Protein AF-A0A2T1CHB5-F1 (afdb_monomer)

pLDDT: mean 90.73, std 12.66, range [41.72, 98.12]

Secondary structure (DSSP, 8-state):
-----------EEEEEE-SSEEEEEETTS-EEEEEGGG-HHHHTS-HHHHT---EEGGGTEE-

Solvent-accessible surface area (backbone atoms only — not comparable to full-atom values): 3898 Å² total; per-residue (Å²): 136,81,79,84,67,67,77,82,38,75,32,65,66,46,77,50,70,60,94,60,34,40,33,38,34,26,67,58,72,50,74,49,74,45,61,24,79,80,39,63,71,64,60,72,44,52,74,70,58,63,70,63,63,46,79,31,81,94,33,70,37,77,84

Radius of gyration: 13.6 Å; Cα contacts (8 Å, |Δi|>4): 86; chains: 1; bounding box: 23×26×43 Å

Structure (mmCIF, N/CA/C/O backbone):
data_AF-A0A2T1CHB5-F1
#
_entry.id   AF-A0A2T1CHB5-F1
#
loop_
_atom_site.group_PDB
_atom_site.id
_atom_site.type_symbol
_atom_site.label_atom_id
_atom_site.label_alt_id
_atom_site.label_comp_id
_atom_site.label_asym_id
_atom_site.label_entity_id
_atom_site.label_seq_id
_atom_site.pdbx_PDB_ins_code
_atom_site.Cartn_x
_atom_site.Cartn_y
_atom_site.Cartn_z
_atom_site.occupancy
_atom_site.B_iso_or_equiv
_atom_site.auth_seq_id
_atom_site.auth_comp_id
_atom_site.auth_asym_id
_atom_site.auth_atom_id
_atom_site.pdbx_PDB_model_num
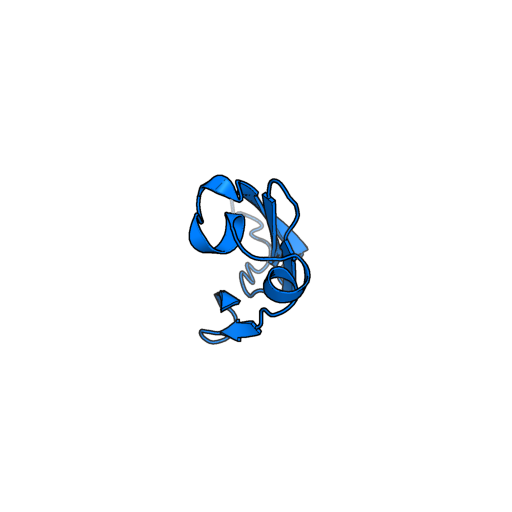ATOM 1 N N . MET A 1 1 ? 5.501 15.432 -31.104 1.00 41.72 1 MET A N 1
ATOM 2 C CA . MET A 1 1 ? 5.392 15.632 -29.644 1.00 41.72 1 MET A CA 1
ATOM 3 C C . MET A 1 1 ? 5.368 14.263 -28.984 1.00 41.72 1 MET A C 1
ATOM 5 O O . MET A 1 1 ? 4.309 13.662 -28.894 1.00 41.72 1 MET A O 1
ATOM 9 N N . GLY A 1 2 ? 6.536 13.721 -28.632 1.00 47.94 2 GLY A N 1
ATOM 10 C CA . GLY A 1 2 ? 6.607 12.502 -27.827 1.00 47.94 2 GLY A CA 1
ATOM 11 C C . GLY A 1 2 ? 6.451 12.902 -26.370 1.00 47.94 2 GLY A C 1
ATOM 12 O O . GLY A 1 2 ? 7.221 13.732 -25.891 1.00 47.94 2 GLY A O 1
ATOM 13 N N . ILE A 1 3 ? 5.431 12.386 -25.692 1.00 56.56 3 ILE A N 1
ATOM 14 C CA . ILE A 1 3 ? 5.357 12.522 -24.242 1.00 56.56 3 ILE A CA 1
ATOM 15 C C . ILE A 1 3 ? 6.605 11.853 -23.656 1.00 56.56 3 ILE A C 1
ATOM 17 O O . ILE A 1 3 ? 6.923 10.712 -23.989 1.00 56.56 3 ILE A O 1
ATOM 21 N N . LEU A 1 4 ? 7.344 12.580 -22.821 1.00 57.06 4 LEU A N 1
ATOM 22 C CA . LEU A 1 4 ? 8.372 12.014 -21.955 1.00 57.06 4 LEU A CA 1
ATOM 23 C C . LEU A 1 4 ? 7.635 11.220 -20.874 1.00 57.06 4 LEU A C 1
ATOM 25 O O . LEU A 1 4 ? 7.512 11.681 -19.744 1.00 57.06 4 LEU A O 1
ATOM 29 N N . ALA A 1 5 ? 7.042 10.082 -21.230 1.00 59.31 5 ALA A N 1
ATOM 30 C CA . ALA A 1 5 ? 6.616 9.146 -20.212 1.00 59.31 5 ALA A CA 1
ATOM 31 C C . ALA A 1 5 ? 7.916 8.641 -19.567 1.00 59.31 5 ALA A C 1
ATOM 33 O O . ALA A 1 5 ? 8.726 8.035 -20.281 1.00 59.31 5 ALA A O 1
ATOM 34 N N . PRO A 1 6 ? 8.182 8.907 -18.273 1.00 61.94 6 PRO A N 1
ATOM 35 C CA . PRO A 1 6 ? 9.176 8.106 -17.569 1.00 61.94 6 PRO A CA 1
ATOM 36 C C . PRO A 1 6 ? 8.829 6.633 -17.821 1.00 61.94 6 PRO A C 1
ATOM 38 O O . PRO A 1 6 ? 7.652 6.315 -18.002 1.00 61.94 6 PRO A O 1
ATOM 41 N N . GLN A 1 7 ? 9.833 5.757 -17.931 1.00 71.75 7 GLN A N 1
ATOM 42 C CA . GLN A 1 7 ? 9.608 4.313 -18.052 1.00 71.75 7 GLN A CA 1
ATOM 43 C C . GLN A 1 7 ? 8.651 3.899 -16.930 1.00 71.75 7 GLN A C 1
ATOM 45 O O . GLN A 1 7 ? 9.047 3.878 -15.770 1.00 71.75 7 GLN A O 1
ATOM 50 N N . ALA A 1 8 ? 7.376 3.709 -17.282 1.00 80.44 8 ALA A N 1
ATOM 51 C CA . ALA A 1 8 ? 6.290 3.570 -16.329 1.00 80.44 8 ALA A CA 1
ATOM 52 C C . ALA A 1 8 ? 6.358 2.160 -15.760 1.00 80.44 8 ALA A C 1
ATOM 54 O O . ALA A 1 8 ? 5.800 1.213 -16.309 1.00 80.44 8 ALA A O 1
ATOM 55 N N . ASP A 1 9 ? 7.134 2.027 -14.699 1.00 91.25 9 ASP A N 1
ATOM 56 C CA . ASP A 1 9 ? 7.270 0.811 -13.930 1.00 91.25 9 ASP A CA 1
ATOM 57 C C . ASP A 1 9 ? 6.336 0.894 -12.725 1.00 91.25 9 ASP A C 1
ATOM 59 O O . ASP A 1 9 ? 6.698 1.346 -11.639 1.00 91.25 9 ASP A O 1
ATOM 63 N N . GLU A 1 10 ? 5.091 0.493 -12.963 1.00 92.94 10 GLU A N 1
ATOM 64 C CA . GLU A 1 10 ? 4.006 0.511 -11.979 1.00 92.94 10 GLU A CA 1
ATOM 65 C C . GLU A 1 10 ? 4.071 -0.652 -10.974 1.00 92.94 10 GLU A C 1
ATOM 67 O O . GLU A 1 10 ? 3.104 -0.913 -10.261 1.00 92.94 10 GLU A O 1
ATOM 72 N N . ARG A 1 11 ? 5.200 -1.368 -10.902 1.00 96.19 11 ARG A N 1
ATOM 73 C CA . ARG A 1 11 ? 5.399 -2.394 -9.880 1.00 96.19 11 ARG A CA 1
ATOM 74 C C . ARG A 1 11 ? 5.540 -1.757 -8.502 1.00 96.19 11 ARG A C 1
ATOM 76 O O . ARG A 1 11 ? 6.184 -0.719 -8.345 1.00 96.19 11 ARG A O 1
ATOM 83 N N . VAL A 1 12 ? 4.982 -2.434 -7.507 1.00 97.44 12 VAL A N 1
ATOM 84 C CA . VAL A 1 12 ? 5.054 -2.084 -6.091 1.00 97.44 12 VAL A CA 1
ATOM 85 C C . VAL A 1 12 ? 6.506 -2.128 -5.633 1.00 97.44 12 VAL A C 1
ATOM 87 O O . VAL A 1 12 ? 7.199 -3.135 -5.791 1.00 97.44 12 VAL A O 1
ATOM 90 N N . LYS A 1 13 ? 6.954 -1.021 -5.054 1.00 96.75 13 LYS A N 1
ATOM 91 C CA . LYS A 1 13 ? 8.247 -0.880 -4.393 1.00 96.75 13 LYS A CA 1
ATOM 92 C C . LYS A 1 13 ? 8.102 -0.968 -2.882 1.00 96.75 13 LYS A C 1
ATOM 94 O O . LYS A 1 13 ? 8.868 -1.693 -2.257 1.00 96.75 13 LYS A O 1
ATOM 99 N N . ASP A 1 14 ? 7.146 -0.234 -2.325 1.00 97.00 14 ASP A N 1
ATOM 100 C CA . ASP A 1 14 ? 6.860 -0.209 -0.892 1.00 97.00 14 ASP A CA 1
ATOM 101 C C . ASP A 1 14 ? 5.382 0.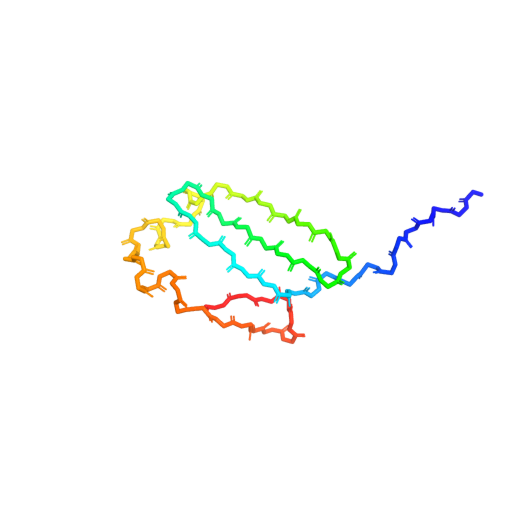110 -0.645 1.00 97.00 14 ASP A C 1
ATOM 103 O O . ASP A 1 14 ? 4.712 0.687 -1.509 1.00 97.00 14 ASP A O 1
ATOM 107 N N . VAL A 1 15 ? 4.871 -0.283 0.522 1.00 97.06 15 VAL A N 1
ATOM 108 C CA . VAL A 1 15 ? 3.495 -0.010 0.943 1.00 97.06 15 VAL A CA 1
ATOM 109 C C . VAL A 1 15 ? 3.500 0.515 2.368 1.00 97.06 15 VAL A C 1
ATOM 111 O O . VAL A 1 15 ? 3.959 -0.147 3.300 1.00 97.06 15 VAL A O 1
ATOM 114 N N . GLN A 1 16 ? 2.891 1.683 2.544 1.00 96.00 16 GLN A N 1
ATOM 115 C CA . GLN A 1 16 ? 2.672 2.291 3.844 1.00 96.00 16 GLN A CA 1
ATOM 116 C C . GLN A 1 16 ? 1.176 2.382 4.129 1.00 96.00 16 GLN A C 1
ATOM 118 O O . GLN A 1 16 ? 0.413 2.994 3.380 1.00 96.00 16 GLN A O 1
ATOM 123 N N . ILE A 1 17 ? 0.759 1.800 5.252 1.00 96.44 17 ILE A N 1
ATOM 124 C CA . ILE A 1 17 ? -0.633 1.810 5.700 1.00 96.44 17 ILE A CA 1
ATOM 125 C C . ILE A 1 17 ? -0.705 2.615 6.994 1.00 96.44 17 ILE A C 1
ATOM 127 O O . ILE A 1 17 ? -0.103 2.245 8.000 1.00 96.44 17 ILE A O 1
ATOM 131 N N . THR A 1 18 ? -1.424 3.732 6.958 1.00 94.44 18 THR A N 1
ATOM 132 C CA . THR A 1 18 ? -1.654 4.601 8.120 1.00 94.44 18 THR A CA 1
ATOM 133 C C . THR A 1 18 ? -3.051 4.362 8.690 1.00 94.44 18 THR A C 1
ATOM 135 O O . THR A 1 18 ? -3.718 3.392 8.330 1.00 94.44 18 THR A O 1
ATOM 138 N N . GLU A 1 19 ? -3.509 5.206 9.613 1.00 94.00 19 GLU A N 1
ATOM 139 C CA . GLU A 1 19 ? -4.886 5.155 10.113 1.00 94.00 19 GLU A CA 1
ATOM 140 C C . GLU A 1 19 ? -5.911 5.548 9.037 1.00 94.00 19 GLU A C 1
ATOM 142 O O . GLU A 1 19 ? -7.003 4.980 9.004 1.00 94.00 19 GLU A O 1
ATOM 147 N N . ASP A 1 20 ? -5.525 6.427 8.107 1.00 95.44 20 ASP A N 1
ATOM 148 C CA . ASP A 1 20 ? -6.435 7.057 7.147 1.00 95.44 20 ASP A CA 1
ATOM 149 C C . ASP A 1 20 ? -6.173 6.662 5.691 1.00 95.44 20 ASP A C 1
ATOM 151 O O . ASP A 1 20 ? -7.074 6.770 4.855 1.00 95.44 20 ASP A O 1
ATOM 155 N N . THR A 1 21 ? -4.958 6.217 5.359 1.00 97.31 21 THR A N 1
ATOM 156 C CA . THR A 1 21 ? -4.527 5.998 3.970 1.00 97.31 21 THR A CA 1
ATOM 157 C C . THR A 1 21 ? -3.773 4.692 3.758 1.00 97.31 21 THR A C 1
ATOM 159 O O . THR A 1 21 ? -3.060 4.202 4.633 1.00 97.31 21 THR A O 1
ATOM 162 N N . LEU A 1 22 ? -3.898 4.165 2.541 1.00 97.44 22 LEU A N 1
ATOM 163 C CA . LEU A 1 22 ? -2.987 3.185 1.960 1.00 97.44 22 LEU A CA 1
ATOM 164 C C . LEU A 1 22 ? -2.188 3.885 0.857 1.00 97.44 22 LEU A C 1
ATOM 166 O O . LEU A 1 22 ? -2.771 4.389 -0.106 1.00 97.44 22 LEU A O 1
ATOM 170 N N . SER A 1 23 ? -0.870 3.931 1.024 1.00 97.38 23 SER A N 1
ATOM 171 C CA . SER A 1 23 ? 0.076 4.528 0.084 1.00 97.38 23 SER A CA 1
ATOM 172 C C . SER A 1 23 ? 0.980 3.454 -0.502 1.00 97.38 23 SER A C 1
ATOM 174 O O . SER A 1 23 ? 1.453 2.580 0.220 1.00 97.38 23 SER A O 1
ATOM 176 N N . VAL A 1 24 ? 1.235 3.539 -1.802 1.00 97.69 24 VAL A N 1
ATOM 177 C CA . VAL A 1 24 ? 2.083 2.610 -2.545 1.00 97.69 24 VAL A CA 1
ATOM 178 C C . VAL A 1 24 ? 3.128 3.406 -3.305 1.00 97.69 24 VAL A C 1
ATOM 180 O O . VAL A 1 24 ? 2.783 4.223 -4.166 1.00 97.69 24 VAL A O 1
ATOM 183 N N . ASP A 1 25 ? 4.392 3.139 -3.003 1.00 97.12 25 ASP A N 1
ATOM 184 C CA . ASP A 1 25 ? 5.516 3.593 -3.807 1.00 97.12 25 ASP A CA 1
ATOM 185 C C . ASP A 1 25 ? 5.694 2.661 -4.999 1.00 97.12 25 ASP A C 1
ATOM 187 O O . ASP A 1 25 ? 5.697 1.438 -4.856 1.00 97.12 25 ASP A O 1
ATOM 191 N N . LEU A 1 26 ? 5.866 3.241 -6.181 1.00 96.25 26 LEU A N 1
ATOM 192 C CA . LEU A 1 26 ? 6.105 2.522 -7.424 1.00 96.25 26 LEU A CA 1
ATOM 193 C C . LEU A 1 26 ? 7.591 2.565 -7.789 1.00 96.25 26 LEU A C 1
ATOM 195 O O . LEU A 1 26 ? 8.329 3.485 -7.418 1.00 96.25 26 LEU A O 1
ATOM 199 N N . MET A 1 27 ? 8.047 1.563 -8.539 1.00 95.50 27 MET A N 1
ATOM 200 C CA . MET A 1 27 ? 9.448 1.454 -8.965 1.00 95.50 27 MET A CA 1
ATOM 201 C C . MET A 1 27 ? 9.905 2.631 -9.837 1.00 95.50 27 MET A C 1
ATOM 203 O O . MET A 1 27 ? 11.083 2.987 -9.814 1.00 95.50 27 MET A O 1
ATOM 207 N N . ASP A 1 28 ? 8.982 3.283 -10.544 1.00 92.94 28 ASP A N 1
ATOM 208 C CA . ASP A 1 28 ? 9.262 4.490 -11.330 1.00 92.94 28 ASP A CA 1
ATOM 209 C C . ASP A 1 28 ? 9.370 5.791 -10.514 1.00 92.94 28 ASP A C 1
ATOM 211 O O . ASP A 1 28 ? 9.582 6.865 -11.081 1.00 92.94 28 ASP A O 1
ATOM 215 N N . GLY A 1 29 ? 9.261 5.705 -9.186 1.00 93.50 29 GLY A N 1
ATOM 216 C CA . GLY A 1 29 ? 9.411 6.834 -8.271 1.00 93.50 29 GLY A CA 1
ATOM 217 C C . GLY A 1 29 ? 8.133 7.636 -8.034 1.00 93.50 29 GLY A C 1
ATOM 218 O O . GLY A 1 29 ? 8.180 8.639 -7.320 1.00 93.50 29 GLY A O 1
ATOM 219 N N . ARG A 1 30 ? 6.993 7.225 -8.599 1.00 94.44 30 ARG A N 1
ATOM 220 C CA . ARG A 1 30 ? 5.684 7.766 -8.213 1.00 94.44 30 ARG A CA 1
ATOM 221 C C . ARG A 1 30 ? 5.216 7.156 -6.892 1.00 94.44 30 ARG A C 1
ATOM 223 O O . ARG A 1 30 ? 5.542 6.018 -6.576 1.00 94.44 30 ARG A O 1
ATOM 230 N N . MET A 1 31 ? 4.376 7.898 -6.177 1.00 95.75 31 MET A N 1
ATOM 231 C CA . MET A 1 31 ? 3.598 7.400 -5.044 1.00 95.75 31 MET A CA 1
ATOM 232 C C . MET A 1 31 ? 2.115 7.566 -5.371 1.00 95.75 31 MET A C 1
ATOM 234 O O . MET A 1 31 ? 1.697 8.606 -5.888 1.00 95.75 31 MET A O 1
ATOM 238 N N . THR A 1 32 ? 1.318 6.546 -5.075 1.00 94.94 32 THR A N 1
ATOM 239 C CA . THR A 1 32 ? -0.145 6.613 -5.167 1.00 94.94 32 THR A CA 1
ATOM 240 C C . THR A 1 32 ? -0.744 6.402 -3.787 1.00 94.94 32 THR A C 1
ATOM 242 O O . THR A 1 32 ? -0.277 5.545 -3.044 1.00 94.94 32 THR A O 1
ATOM 245 N N . SER A 1 33 ? -1.766 7.179 -3.430 1.00 97.19 33 SER A N 1
ATOM 246 C CA . SER A 1 33 ? -2.409 7.087 -2.118 1.00 97.19 33 SER A CA 1
ATOM 247 C C . SER A 1 33 ? -3.917 7.112 -2.260 1.00 97.19 33 SER A C 1
ATOM 249 O O . SER A 1 33 ? -4.471 7.894 -3.035 1.00 97.19 33 SER A O 1
ATOM 251 N N . VAL A 1 34 ? -4.578 6.269 -1.477 1.00 97.56 34 VAL A N 1
ATOM 252 C CA . VAL A 1 34 ? -6.034 6.155 -1.429 1.00 97.56 34 VAL A CA 1
ATOM 253 C C . VAL A 1 34 ? -6.518 6.121 0.022 1.00 97.56 34 VAL A C 1
ATOM 255 O O . VAL A 1 34 ? -5.766 5.701 0.907 1.00 97.56 34 VAL A O 1
ATOM 258 N N . PRO A 1 35 ? -7.761 6.548 0.303 1.00 98.12 35 PRO A N 1
ATOM 259 C CA . PRO A 1 35 ? -8.343 6.417 1.632 1.00 98.12 35 PRO A CA 1
ATOM 260 C C . PRO A 1 35 ? -8.435 4.952 2.067 1.00 98.12 35 PRO A C 1
ATOM 262 O O . PRO A 1 35 ? -8.945 4.102 1.334 1.00 98.12 35 PRO A O 1
ATOM 265 N N . LEU A 1 36 ? -8.022 4.659 3.299 1.00 96.31 36 LEU A N 1
ATOM 266 C CA . LEU A 1 36 ? -8.117 3.320 3.881 1.00 96.31 36 LEU A CA 1
ATOM 267 C C . LEU A 1 36 ? -9.573 2.863 4.035 1.00 96.31 36 LEU A C 1
ATOM 269 O O . LEU A 1 36 ? -9.873 1.670 4.002 1.00 96.31 36 LEU A O 1
ATOM 273 N N . THR A 1 37 ? -10.499 3.818 4.135 1.00 97.06 37 THR A N 1
ATOM 274 C CA . THR A 1 37 ? -11.944 3.576 4.214 1.00 97.06 37 THR A CA 1
ATOM 275 C C . THR A 1 37 ? -12.512 2.832 3.004 1.00 97.06 37 THR A C 1
ATOM 277 O O . THR A 1 37 ? -13.582 2.236 3.113 1.00 97.06 37 THR A O 1
ATOM 280 N N . TRP A 1 38 ? -11.795 2.795 1.875 1.00 97.12 38 TRP A N 1
ATOM 281 C CA . TRP A 1 38 ? -12.169 1.996 0.703 1.00 97.12 38 TRP A CA 1
ATOM 282 C C . TRP A 1 38 ? -11.971 0.491 0.913 1.00 97.12 38 TRP A C 1
ATOM 284 O O . TRP A 1 38 ? -12.558 -0.311 0.188 1.00 97.12 38 TRP A O 1
ATOM 294 N N . PHE A 1 39 ? -11.198 0.096 1.928 1.00 95.62 39 PHE A N 1
ATOM 295 C CA . PHE A 1 39 ? -10.882 -1.293 2.247 1.00 95.62 39 PHE A CA 1
ATOM 296 C C . PHE A 1 39 ? -11.353 -1.639 3.668 1.00 95.62 39 PHE A C 1
ATOM 298 O O . PHE A 1 39 ? -10.536 -1.717 4.584 1.00 95.62 39 PHE A O 1
ATOM 305 N N . PRO A 1 40 ? -12.656 -1.908 3.893 1.00 94.94 40 PRO A N 1
ATOM 306 C CA . PRO A 1 40 ? -13.209 -2.098 5.236 1.00 94.94 40 PRO A CA 1
ATOM 307 C C . PRO A 1 40 ? -12.511 -3.177 6.070 1.00 94.94 40 PRO A C 1
ATOM 309 O O . PRO A 1 40 ? -12.391 -3.036 7.284 1.00 94.94 40 PRO A O 1
ATOM 312 N N . ARG A 1 41 ? -12.026 -4.259 5.447 1.00 94.69 41 ARG A N 1
ATOM 313 C CA . ARG A 1 41 ? -11.281 -5.303 6.170 1.00 94.69 41 ARG A CA 1
ATOM 314 C C . ARG A 1 41 ? -9.940 -4.796 6.691 1.00 94.69 41 ARG A C 1
ATOM 316 O O . ARG A 1 41 ? -9.591 -5.092 7.825 1.00 94.69 41 ARG A O 1
ATOM 323 N N . LEU A 1 42 ? -9.228 -4.025 5.877 1.00 94.31 42 LEU A N 1
ATOM 324 C CA . LEU A 1 42 ? -7.934 -3.453 6.231 1.00 94.31 42 LEU A CA 1
ATOM 325 C C . LEU A 1 42 ? -8.090 -2.277 7.210 1.00 94.31 42 LEU A C 1
ATOM 327 O O . LEU A 1 42 ? -7.320 -2.162 8.158 1.00 94.31 42 LEU A O 1
ATOM 331 N N . LEU A 1 43 ? -9.145 -1.470 7.056 1.00 95.69 43 LEU A N 1
ATOM 332 C CA . LEU A 1 43 ? -9.520 -0.416 8.004 1.00 95.69 43 LEU A CA 1
ATOM 333 C C . LEU A 1 43 ? -9.725 -0.965 9.424 1.00 95.69 43 LEU A C 1
ATOM 335 O O . LEU A 1 43 ? -9.346 -0.322 10.395 1.00 95.69 43 LEU A O 1
ATOM 339 N N . ASN A 1 44 ? -10.285 -2.168 9.557 1.00 95.31 44 ASN A N 1
ATOM 340 C CA . ASN A 1 44 ? -10.501 -2.811 10.856 1.00 95.31 44 ASN A CA 1
ATOM 341 C C . ASN A 1 44 ? -9.326 -3.702 11.312 1.00 95.31 44 ASN A C 1
ATOM 343 O O . ASN A 1 44 ? -9.419 -4.326 12.367 1.00 95.31 44 ASN A O 1
ATOM 347 N N . ALA A 1 45 ? -8.240 -3.789 10.537 1.00 94.94 45 ALA A N 1
ATOM 348 C CA . ALA A 1 45 ? -7.066 -4.582 10.894 1.00 94.94 45 ALA A CA 1
ATOM 349 C C . ALA A 1 45 ? -6.204 -3.869 11.947 1.00 94.94 45 ALA A C 1
ATOM 351 O O . ALA A 1 45 ? -6.120 -2.636 11.957 1.00 94.94 45 ALA A O 1
ATOM 352 N N . THR A 1 46 ? -5.535 -4.643 12.806 1.00 94.31 46 THR A N 1
ATOM 353 C CA . THR A 1 46 ? -4.594 -4.108 13.803 1.00 94.31 46 THR A CA 1
ATOM 354 C C . THR A 1 46 ? -3.326 -3.553 13.137 1.00 94.31 46 THR A C 1
ATOM 356 O O . THR A 1 46 ? -3.008 -3.946 12.013 1.00 94.31 46 THR A O 1
ATOM 359 N N . PRO A 1 47 ? -2.557 -2.675 13.807 1.00 91.62 47 PRO A N 1
ATOM 360 C CA . PRO A 1 47 ? -1.286 -2.179 13.271 1.00 91.62 47 PRO A CA 1
ATOM 361 C C . PRO A 1 47 ? -0.304 -3.298 12.888 1.00 91.62 47 PRO A C 1
ATOM 363 O O . PRO A 1 47 ? 0.314 -3.234 11.825 1.00 91.62 47 PRO A O 1
ATOM 366 N N . ASP A 1 48 ? -0.216 -4.358 13.700 1.00 93.81 48 ASP A N 1
ATOM 367 C CA . A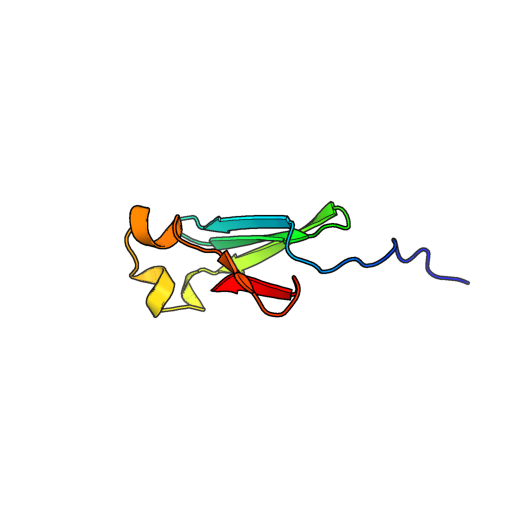SP A 1 48 ? 0.587 -5.544 13.387 1.00 93.81 48 ASP A CA 1
ATOM 368 C C . ASP A 1 48 ? 0.114 -6.222 12.097 1.00 93.81 48 ASP A C 1
ATOM 370 O O . ASP A 1 48 ? 0.924 -6.497 11.221 1.00 93.81 48 ASP A O 1
ATOM 374 N N . GLN A 1 49 ? -1.198 -6.418 11.925 1.00 93.94 49 GLN A N 1
ATOM 375 C CA . GLN A 1 49 ? -1.760 -7.015 10.708 1.00 93.94 49 GLN A CA 1
ATOM 376 C C . GLN A 1 49 ? -1.537 -6.141 9.471 1.00 93.94 49 GLN A C 1
ATOM 378 O O . GLN A 1 49 ? -1.236 -6.662 8.405 1.00 93.94 49 GLN A O 1
ATOM 383 N N . ARG A 1 50 ? -1.644 -4.815 9.601 1.00 92.94 50 ARG A N 1
ATOM 384 C CA . ARG A 1 50 ? -1.358 -3.872 8.505 1.00 92.94 50 A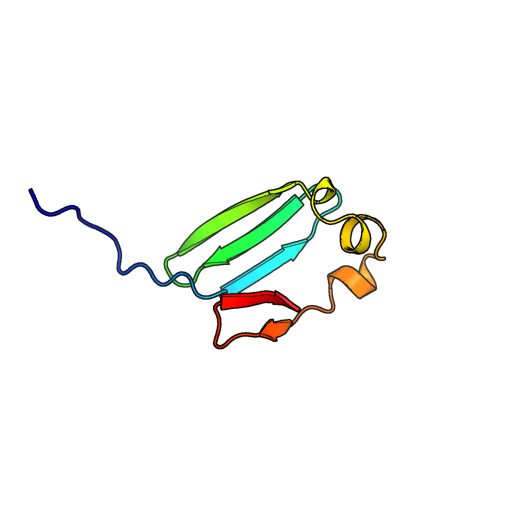RG A CA 1
ATOM 385 C C . ARG A 1 50 ? 0.117 -3.882 8.099 1.00 92.94 50 ARG A C 1
ATOM 387 O O . ARG A 1 50 ? 0.440 -3.553 6.965 1.00 92.94 50 ARG A O 1
ATOM 394 N N . SER A 1 51 ? 1.003 -4.270 9.012 1.00 92.06 51 SER A N 1
ATOM 395 C CA . SER A 1 51 ? 2.434 -4.419 8.732 1.00 92.06 51 SER A CA 1
ATOM 396 C C . SER A 1 51 ? 2.764 -5.755 8.053 1.00 92.06 51 SER A C 1
ATOM 398 O O . SER A 1 51 ? 3.874 -5.929 7.559 1.00 92.06 51 SER A O 1
ATOM 400 N N . GLN A 1 52 ? 1.818 -6.699 8.018 1.00 94.12 52 GLN A N 1
ATOM 401 C CA . GLN A 1 52 ? 1.965 -8.007 7.382 1.00 94.12 52 GLN A CA 1
ATOM 402 C C . GLN A 1 52 ? 1.356 -8.004 5.981 1.00 94.12 52 GLN A C 1
ATOM 404 O O . GLN A 1 52 ? 0.296 -8.583 5.758 1.00 94.12 52 GLN A O 1
ATOM 409 N N . TRP A 1 53 ? 2.040 -7.359 5.046 1.00 95.00 53 TRP A N 1
ATOM 410 C CA . TRP A 1 53 ? 1.680 -7.388 3.633 1.00 95.00 53 TRP A CA 1
ATOM 411 C C . TRP A 1 53 ? 2.808 -8.005 2.806 1.00 95.00 53 TRP A C 1
ATOM 413 O O . TRP A 1 53 ? 3.976 -7.993 3.206 1.00 95.00 53 TRP A O 1
ATOM 423 N N . GLU A 1 54 ? 2.464 -8.522 1.633 1.00 95.75 54 GLU A N 1
ATOM 424 C CA . GLU A 1 54 ? 3.440 -9.012 0.660 1.00 95.75 54 GLU A CA 1
ATOM 425 C C . GLU A 1 54 ? 3.117 -8.561 -0.767 1.00 95.75 54 GLU A C 1
ATOM 427 O O . GLU A 1 54 ? 1.967 -8.298 -1.125 1.00 95.75 54 GLU A O 1
ATOM 432 N N . ILE A 1 55 ? 4.152 -8.482 -1.607 1.00 96.31 55 ILE A N 1
ATOM 433 C CA . ILE A 1 55 ? 3.987 -8.230 -3.040 1.00 96.31 55 ILE A CA 1
ATOM 434 C C . ILE A 1 55 ? 3.506 -9.515 -3.709 1.00 96.31 55 ILE A C 1
ATOM 436 O O . ILE A 1 55 ? 4.144 -10.562 -3.601 1.00 96.31 55 ILE A O 1
ATOM 440 N N . CYS A 1 56 ? 2.433 -9.420 -4.486 1.00 95.44 56 CYS A N 1
ATOM 441 C CA . CYS A 1 56 ? 1.889 -10.534 -5.251 1.00 95.44 56 CYS A CA 1
ATOM 442 C C . CYS A 1 56 ? 1.677 -10.156 -6.730 1.00 95.44 56 CYS A C 1
ATOM 444 O O . CYS A 1 56 ? 2.040 -9.067 -7.187 1.00 95.44 56 CYS A O 1
ATOM 446 N N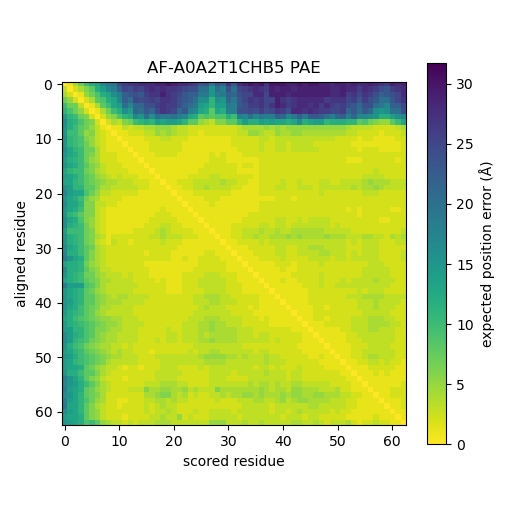 . GLY A 1 57 ? 1.158 -11.094 -7.533 1.00 94.25 57 GLY A N 1
ATOM 447 C CA . GLY A 1 57 ? 0.788 -10.823 -8.930 1.00 94.25 57 GLY A CA 1
ATOM 448 C C . GLY A 1 57 ? 1.949 -10.381 -9.831 1.00 94.25 57 GLY A C 1
ATOM 449 O O . GLY A 1 57 ? 1.743 -9.587 -10.741 1.00 94.25 57 GLY A O 1
ATOM 450 N N . GLY A 1 58 ? 3.177 -10.840 -9.565 1.00 94.19 58 GLY A N 1
ATOM 451 C CA . GLY A 1 58 ? 4.360 -10.478 -10.359 1.00 94.19 58 GLY A CA 1
ATOM 452 C C . GLY A 1 58 ? 4.885 -9.057 -10.123 1.00 94.19 58 GLY A C 1
ATOM 453 O O . GLY A 1 58 ? 5.651 -8.556 -10.942 1.00 94.19 58 GLY A O 1
ATOM 454 N N . GLY A 1 59 ? 4.488 -8.412 -9.023 1.00 95.06 59 GLY A N 1
ATOM 455 C CA . GLY A 1 59 ? 4.905 -7.049 -8.688 1.00 95.06 59 GLY A CA 1
ATOM 456 C C . GLY A 1 59 ? 3.783 -6.020 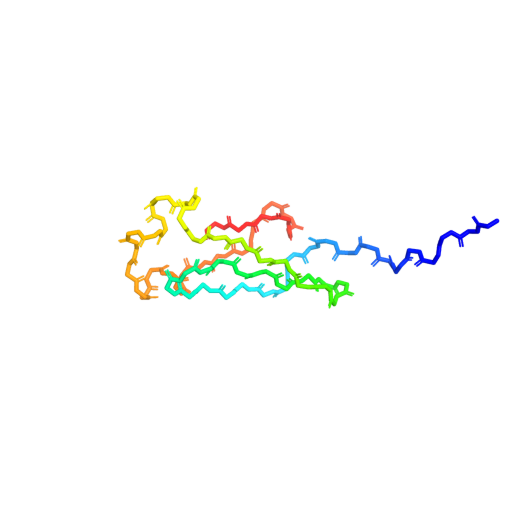-8.740 1.00 95.06 59 GLY A C 1
ATOM 457 O O . GLY A 1 59 ? 4.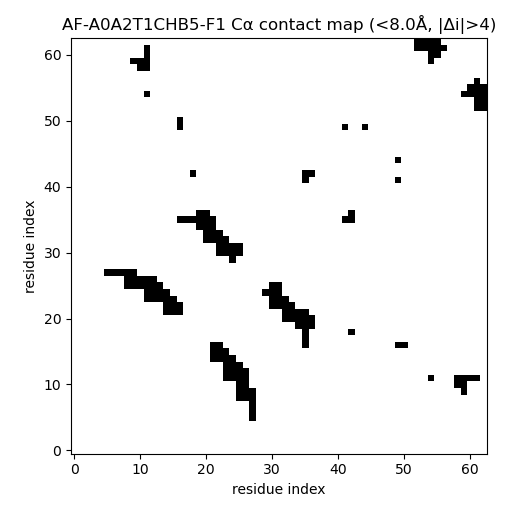014 -4.884 -8.360 1.00 95.06 59 GLY A O 1
ATOM 458 N N . TYR A 1 60 ? 2.588 -6.392 -9.197 1.00 94.7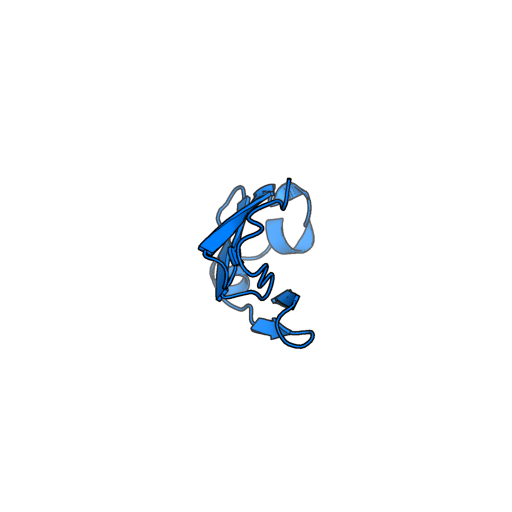5 60 TYR A N 1
ATOM 459 C CA . TYR A 1 60 ? 1.479 -5.457 -9.426 1.00 94.75 60 TYR A CA 1
ATOM 460 C C . TYR A 1 60 ? 0.384 -5.524 -8.355 1.00 94.75 60 TYR A C 1
ATOM 462 O O . TYR A 1 60 ? -0.562 -4.743 -8.391 1.00 94.75 60 TYR A O 1
ATOM 470 N N . GLY A 1 61 ? 0.480 -6.477 -7.426 1.00 94.38 61 GLY A N 1
ATOM 471 C CA . GLY A 1 61 ? -0.503 -6.685 -6.371 1.00 94.38 61 GLY A CA 1
ATOM 472 C C . GLY A 1 61 ? 0.106 -6.613 -4.978 1.00 94.38 61 GLY A C 1
ATOM 473 O O . GLY A 1 61 ? 1.315 -6.761 -4.798 1.00 94.38 61 GLY A O 1
ATOM 474 N N . ILE A 1 62 ? -0.776 -6.422 -4.001 1.00 95.12 62 ILE A N 1
ATOM 475 C CA . ILE A 1 62 ? -0.487 -6.458 -2.568 1.00 95.12 62 ILE A CA 1
ATOM 476 C C . ILE A 1 62 ? -1.466 -7.462 -1.955 1.00 95.12 62 ILE A C 1
ATOM 478 O O . ILE A 1 62 ? -2.647 -7.453 -2.324 1.00 95.12 62 ILE A O 1
ATOM 482 N N . HIS A 1 63 ? -0.981 -8.334 -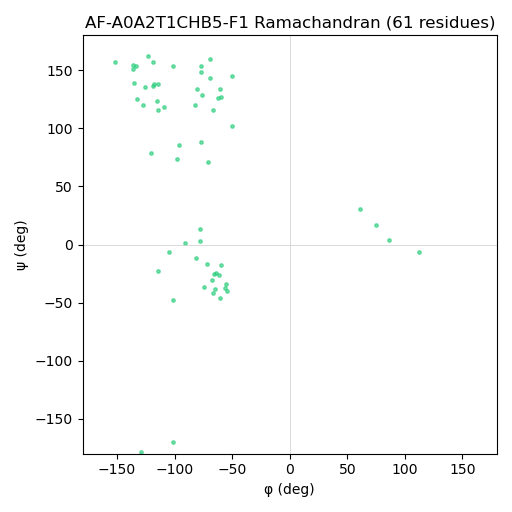1.075 1.00 92.12 63 HIS A N 1
ATOM 483 C CA . HIS A 1 63 ? -1.796 -9.292 -0.327 1.00 92.12 63 HIS A CA 1
ATOM 484 C C . HIS A 1 63 ? -1.645 -9.078 1.177 1.00 92.12 63 HIS A C 1
ATOM 486 O O . HIS A 1 63 ? -0.493 -8.848 1.612 1.00 92.12 63 HIS A O 1
#

Mean predicted aligned error: 5.15 Å

Sequence (63 aa):
MGILAPQADERVKDVQITEDTLSVDLMDGRMTSVPLTWFPRLLNATPDQRSQWEICGGGYGIH

Foldseek 3Di:
DDPPPQPPQQFFDDWDDDLFWIWTQGPSGDIDIDTCVVPVVLNPDDPVVVVPWDQDDVRNDID

Nearest PDB structures (foldseek):
  3k8r-assembly1_B  TM=7.915E-01  e=2.609E-02  Rhodospirillum rubrum ATCC 11170
  8er0-assembly2_B  TM=8.295E-01  e=1.583E+00  Chryseobacterium oncorhynchi
  3o2g-assembly1_A  TM=6.145E-01  e=6.877E-01  Homo sapiens
  3n6w-assembly1_A-2  TM=6.186E-01  e=1.149E+00  Homo sapiens
  6akf-assembly4_G  TM=5.866E-01  e=4.144E+00  Mus musculus